Protein AF-A0A922LKP9-F1 (afdb_monomer)

Structure (mmCIF, N/CA/C/O backbone):
data_AF-A0A922LKP9-F1
#
_entry.id   AF-A0A922LKP9-F1
#
loop_
_atom_site.group_PDB
_atom_site.id
_atom_site.type_symbol
_atom_site.label_atom_id
_atom_site.label_alt_id
_atom_site.label_comp_id
_atom_site.label_asym_id
_atom_site.label_entity_id
_atom_site.label_seq_id
_atom_site.pdbx_PDB_ins_code
_atom_site.Cartn_x
_atom_site.Cartn_y
_atom_site.Cartn_z
_atom_site.occupancy
_atom_site.B_iso_or_equiv
_atom_site.auth_seq_id
_atom_site.auth_comp_id
_atom_site.auth_asym_id
_atom_site.auth_atom_id
_atom_site.pdbx_PDB_model_num
ATOM 1 N N . MET A 1 1 ? 4.058 -5.863 7.850 1.00 79.06 1 MET A N 1
ATOM 2 C CA . MET A 1 1 ? 3.582 -7.219 8.209 1.00 79.06 1 MET A CA 1
ATOM 3 C C . MET A 1 1 ? 2.187 -7.103 8.815 1.00 79.06 1 MET A C 1
ATOM 5 O O . MET A 1 1 ? 1.926 -6.074 9.427 1.00 79.06 1 MET A O 1
ATOM 9 N N . VAL A 1 2 ? 1.304 -8.083 8.594 1.00 95.50 2 VAL A N 1
ATOM 10 C CA . VAL A 1 2 ? -0.122 -8.029 8.987 1.00 95.50 2 VAL A CA 1
ATOM 11 C C . VAL A 1 2 ? -0.303 -8.280 10.484 1.00 95.50 2 VAL A C 1
ATOM 13 O O . VAL A 1 2 ? 0.197 -9.279 10.991 1.00 95.50 2 VAL A O 1
ATOM 16 N N . GLN A 1 3 ? -1.035 -7.392 11.160 1.00 96.94 3 GLN A N 1
ATOM 17 C CA . GLN A 1 3 ? -1.440 -7.512 12.563 1.00 96.94 3 GLN A CA 1
ATOM 18 C C . GLN A 1 3 ? -2.897 -7.978 12.689 1.00 96.94 3 GLN A C 1
ATOM 20 O O . GLN A 1 3 ? -3.674 -7.921 11.735 1.00 96.94 3 GLN A O 1
ATOM 25 N N . ASP A 1 4 ? -3.313 -8.396 13.885 1.00 96.69 4 ASP A N 1
ATOM 26 C CA . ASP A 1 4 ? -4.673 -8.912 14.098 1.00 96.69 4 ASP A CA 1
ATOM 27 C C . ASP A 1 4 ? -5.771 -7.874 13.830 1.00 96.69 4 ASP A C 1
ATOM 29 O O . ASP A 1 4 ? -6.803 -8.210 13.249 1.00 96.69 4 ASP A O 1
ATOM 33 N N . HIS A 1 5 ? -5.531 -6.602 14.162 1.00 95.00 5 HIS A N 1
ATOM 34 C CA . HIS A 1 5 ? -6.473 -5.514 13.883 1.00 95.00 5 HIS A CA 1
ATOM 35 C C . HIS A 1 5 ? -6.576 -5.161 12.386 1.00 95.00 5 HIS A C 1
ATOM 37 O O . HIS A 1 5 ? -7.548 -4.525 11.979 1.00 95.00 5 HIS A O 1
ATOM 43 N N . ASP A 1 6 ? -5.617 -5.593 11.559 1.00 97.62 6 ASP A N 1
ATOM 44 C CA . ASP A 1 6 ?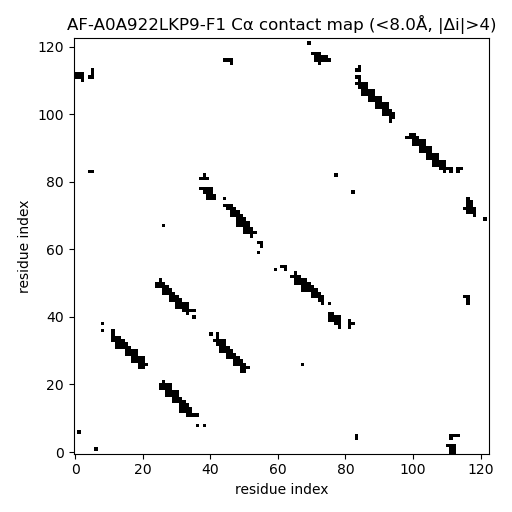 -5.664 -5.403 10.106 1.00 97.62 6 ASP A CA 1
ATOM 45 C C . ASP A 1 6 ? -6.576 -6.437 9.431 1.00 97.62 6 ASP A C 1
ATOM 47 O O . ASP A 1 6 ? -7.141 -6.169 8.370 1.00 97.62 6 ASP A O 1
ATOM 51 N N . ARG A 1 7 ? -6.735 -7.624 10.037 1.00 97.25 7 ARG A N 1
ATOM 52 C CA . ARG A 1 7 ? -7.422 -8.775 9.426 1.00 97.25 7 ARG A CA 1
ATOM 53 C C . ARG A 1 7 ? -8.851 -8.449 9.010 1.00 97.25 7 ARG A C 1
ATOM 55 O O . ARG A 1 7 ? -9.265 -8.827 7.919 1.00 97.25 7 ARG A O 1
ATOM 62 N N . ASP A 1 8 ? -9.598 -7.739 9.852 1.00 97.44 8 ASP A N 1
ATOM 63 C CA . ASP A 1 8 ? -10.985 -7.378 9.541 1.00 97.44 8 ASP A CA 1
ATOM 64 C C . ASP A 1 8 ? -11.094 -6.393 8.375 1.00 97.44 8 ASP A C 1
ATOM 66 O O . ASP A 1 8 ? -12.069 -6.429 7.631 1.00 97.44 8 ASP A O 1
ATOM 70 N N . ILE A 1 9 ? -10.086 -5.543 8.188 1.00 98.38 9 ILE A N 1
ATOM 71 C CA . ILE A 1 9 ? -10.020 -4.615 7.060 1.00 98.38 9 ILE A CA 1
ATOM 72 C C . ILE A 1 9 ? -9.682 -5.389 5.786 1.00 98.38 9 ILE A C 1
ATOM 74 O O . ILE A 1 9 ? -10.316 -5.199 4.752 1.00 98.38 9 ILE A O 1
ATOM 78 N N . LEU A 1 10 ? -8.727 -6.317 5.871 1.00 98.31 10 LEU A N 1
ATOM 79 C CA . LEU A 1 10 ? -8.298 -7.149 4.747 1.00 98.31 10 LEU A CA 1
ATOM 80 C C . LEU A 1 10 ? -9.392 -8.099 4.239 1.00 98.31 10 LEU A C 1
ATOM 82 O O . LEU A 1 10 ? -9.340 -8.486 3.0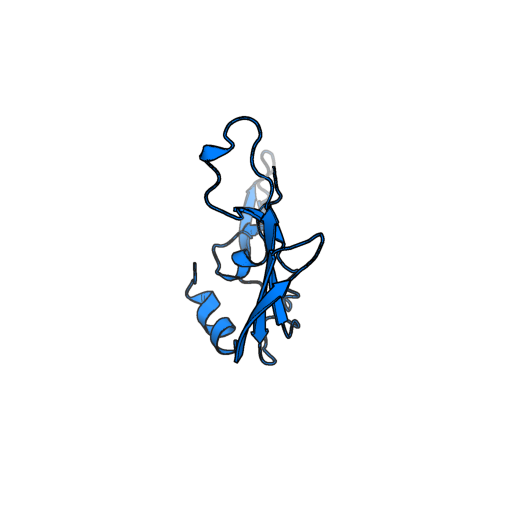80 1.00 98.31 10 LEU A O 1
ATOM 86 N N . LYS A 1 11 ? -10.433 -8.405 5.027 1.00 98.25 11 LYS A N 1
ATOM 87 C CA . LYS A 1 11 ? -11.636 -9.104 4.523 1.00 98.25 11 LYS A CA 1
ATOM 88 C C . LYS A 1 11 ? -12.362 -8.334 3.415 1.00 98.25 11 LYS A C 1
ATOM 90 O O . LYS A 1 11 ? -13.112 -8.935 2.656 1.00 98.25 11 LYS A O 1
ATOM 95 N N . HIS A 1 12 ? -12.166 -7.018 3.338 1.00 98.62 12 HIS A N 1
ATOM 96 C CA . HIS A 1 12 ? -12.746 -6.178 2.294 1.00 98.62 12 HIS A CA 1
ATOM 97 C C . HIS A 1 12 ? -11.872 -6.075 1.039 1.00 98.62 12 HIS A C 1
ATOM 99 O O . HIS A 1 12 ? -12.333 -5.477 0.068 1.00 98.62 12 HIS A O 1
ATOM 105 N N . LEU A 1 13 ? -10.650 -6.623 1.050 1.00 98.56 13 LEU A N 1
ATOM 106 C CA . LEU A 1 13 ? -9.755 -6.672 -0.106 1.00 98.56 13 LEU A CA 1
ATOM 107 C C . LEU A 1 13 ? -10.332 -7.646 -1.139 1.00 98.56 13 LEU A C 1
ATOM 109 O O . LEU A 1 13 ? -10.450 -8.839 -0.872 1.00 98.56 13 LEU A O 1
ATOM 113 N N . ILE A 1 14 ? -10.721 -7.119 -2.297 1.00 98.50 14 ILE A N 1
ATOM 114 C CA . ILE A 1 14 ? -11.375 -7.883 -3.366 1.00 98.50 14 ILE A CA 1
ATOM 115 C C . ILE A 1 14 ? -10.404 -8.306 -4.466 1.00 98.50 14 ILE A C 1
ATOM 117 O O . ILE A 1 14 ? -10.647 -9.314 -5.120 1.00 98.50 14 ILE A O 1
ATOM 121 N N . ASP A 1 15 ? -9.330 -7.546 -4.682 1.00 98.62 15 ASP A N 1
ATOM 122 C CA . ASP A 1 15 ? -8.359 -7.818 -5.739 1.00 98.62 15 ASP A CA 1
ATOM 123 C C . ASP A 1 15 ? -7.015 -7.140 -5.440 1.00 98.62 15 ASP A C 1
ATOM 125 O O . ASP A 1 15 ? -6.954 -6.128 -4.731 1.00 98.62 15 ASP A O 1
ATOM 129 N N . ILE A 1 16 ? -5.940 -7.686 -6.004 1.00 98.50 16 ILE A N 1
ATOM 130 C CA . ILE A 1 16 ? -4.614 -7.073 -6.009 1.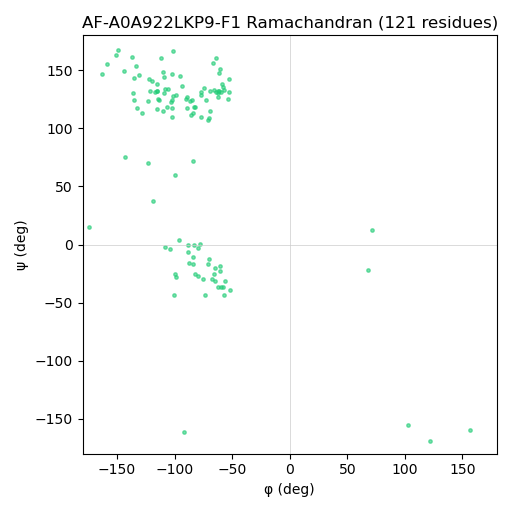00 98.50 16 ILE A CA 1
ATOM 131 C C . ILE A 1 16 ? -4.070 -7.153 -7.429 1.00 98.50 16 ILE A C 1
ATOM 133 O O . ILE A 1 16 ? -3.815 -8.241 -7.944 1.00 98.50 16 ILE A O 1
ATOM 137 N N . LYS A 1 17 ? -3.831 -5.996 -8.045 1.00 98.44 17 LYS A N 1
ATOM 138 C CA . LYS A 1 17 ? -3.250 -5.913 -9.387 1.00 98.44 17 LYS A CA 1
ATOM 139 C C . LYS A 1 17 ? -1.834 -5.375 -9.337 1.00 98.44 17 LYS A C 1
ATOM 141 O O . LYS A 1 17 ? -1.501 -4.537 -8.502 1.00 98.44 17 LYS A O 1
ATOM 146 N N . CYS A 1 18 ? -1.018 -5.844 -10.271 1.00 98.06 18 CYS A N 1
ATOM 147 C CA . CYS A 1 18 ? 0.278 -5.261 -10.572 1.00 98.06 18 CYS A CA 1
ATOM 148 C C . CYS A 1 18 ? 0.186 -4.593 -11.943 1.00 98.06 18 CYS A C 1
ATOM 150 O O . CYS A 1 18 ? -0.039 -5.264 -12.950 1.00 98.06 18 CYS A O 1
ATOM 152 N N . VAL A 1 19 ? 0.326 -3.272 -11.968 1.00 97.69 19 VAL A N 1
ATOM 153 C CA . VAL A 1 19 ? 0.344 -2.476 -13.195 1.00 97.69 19 VAL A CA 1
ATOM 154 C C . VAL A 1 19 ? 1.789 -2.119 -13.496 1.00 97.69 19 VAL A C 1
ATOM 156 O O . VAL A 1 19 ? 2.437 -1.441 -12.700 1.00 97.69 19 VAL A O 1
ATOM 159 N N . LEU A 1 20 ? 2.305 -2.579 -14.635 1.00 96.62 20 LEU A N 1
ATOM 160 C CA . LEU A 1 20 ? 3.615 -2.156 -15.114 1.00 96.62 20 LEU A CA 1
ATOM 161 C C . LEU A 1 20 ? 3.505 -0.734 -15.667 1.00 96.62 20 LEU A C 1
ATOM 163 O O . LEU A 1 20 ? 2.589 -0.413 -16.421 1.0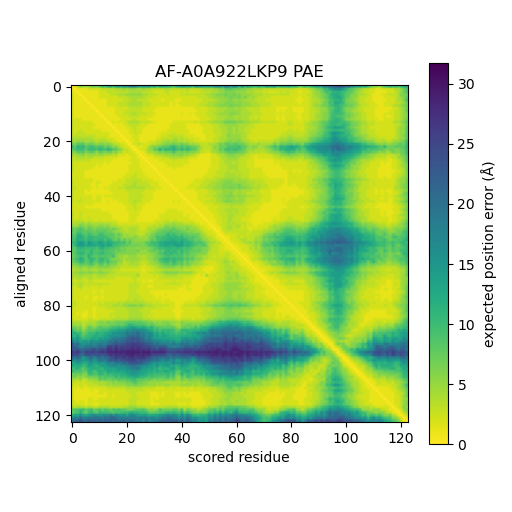0 96.62 20 LEU A O 1
ATOM 167 N N . ASN A 1 21 ? 4.452 0.117 -15.303 1.00 95.00 21 ASN A N 1
ATOM 168 C CA . ASN A 1 21 ? 4.542 1.479 -15.793 1.00 95.00 21 ASN A CA 1
ATOM 169 C C . ASN A 1 21 ? 5.820 1.612 -16.620 1.00 95.00 21 ASN A C 1
ATOM 171 O O . ASN A 1 21 ? 6.913 1.303 -16.147 1.00 95.00 21 ASN A O 1
ATOM 175 N N . THR A 1 22 ? 5.667 2.073 -17.854 1.00 90.69 22 THR A N 1
ATOM 176 C CA . THR A 1 22 ? 6.741 2.221 -18.840 1.00 90.69 22 THR A CA 1
ATOM 177 C C . THR A 1 22 ? 7.021 3.698 -19.116 1.00 90.69 22 THR A C 1
ATOM 179 O O . THR A 1 22 ? 6.151 4.539 -18.888 1.00 90.69 22 THR A O 1
ATOM 182 N N . GLY A 1 23 ? 8.193 4.014 -19.667 1.00 88.62 23 GLY A N 1
ATOM 183 C CA . GLY A 1 23 ? 8.605 5.386 -19.989 1.00 88.62 23 GLY A CA 1
ATOM 184 C C . GLY A 1 23 ? 9.589 5.954 -18.967 1.00 88.62 23 GLY A C 1
ATOM 185 O O . GLY A 1 23 ? 10.285 5.192 -18.305 1.00 88.62 23 GLY A O 1
ATOM 186 N N . GLU A 1 24 ? 9.644 7.282 -18.848 1.00 84.31 24 GLU A N 1
ATOM 187 C CA . GLU A 1 24 ? 10.626 7.987 -18.001 1.00 84.31 24 GLU A CA 1
ATOM 188 C C . GLU A 1 24 ? 10.530 7.607 -16.517 1.00 84.31 24 GLU A C 1
ATOM 190 O O . GLU A 1 24 ? 11.544 7.454 -15.847 1.00 84.31 24 GLU A O 1
ATOM 195 N N . GLU A 1 25 ? 9.321 7.378 -16.002 1.00 90.94 25 GLU A N 1
ATOM 196 C CA . GLU A 1 25 ? 9.115 6.842 -14.655 1.00 90.94 25 GLU A CA 1
ATOM 197 C C . GLU A 1 25 ? 8.820 5.337 -14.711 1.00 90.94 25 GLU A C 1
ATOM 199 O O . GLU A 1 25 ? 7.751 4.877 -14.298 1.00 90.94 25 GLU A O 1
ATOM 204 N N . ALA A 1 26 ? 9.742 4.548 -15.258 1.00 94.50 26 ALA A N 1
ATOM 205 C CA . ALA A 1 26 ? 9.585 3.100 -15.316 1.00 94.50 26 ALA A CA 1
ATOM 206 C C . ALA A 1 26 ? 9.479 2.475 -13.909 1.00 94.50 26 ALA A C 1
ATOM 208 O O . ALA A 1 26 ? 10.027 2.975 -12.926 1.00 94.50 26 ALA A O 1
ATOM 209 N N . GLY A 1 27 ? 8.722 1.387 -13.786 1.00 96.56 27 GLY A N 1
ATOM 210 C CA . GLY A 1 27 ? 8.487 0.714 -12.510 1.00 96.56 27 GLY A CA 1
ATOM 211 C C . GLY A 1 27 ? 7.203 -0.098 -12.521 1.00 96.56 27 GLY A C 1
ATOM 212 O O . GLY A 1 27 ? 6.629 -0.353 -13.574 1.00 96.56 27 GLY A O 1
ATOM 213 N N . PHE A 1 28 ? 6.659 -0.407 -11.349 1.00 97.56 28 PHE A N 1
ATOM 214 C CA . PHE A 1 28 ? 5.319 -0.991 -11.236 1.00 97.56 28 PHE A CA 1
ATOM 215 C C . PHE A 1 28 ? 4.508 -0.367 -10.101 1.00 97.56 28 PHE A C 1
ATOM 217 O O . PHE A 1 28 ? 5.046 0.290 -9.204 1.00 97.56 28 PHE A O 1
ATOM 224 N N . THR A 1 29 ? 3.193 -0.534 -10.160 1.00 98.31 29 THR A N 1
ATOM 225 C CA . THR A 1 29 ? 2.248 -0.102 -9.132 1.00 98.31 29 THR A CA 1
ATOM 226 C C . THR A 1 29 ? 1.440 -1.299 -8.669 1.0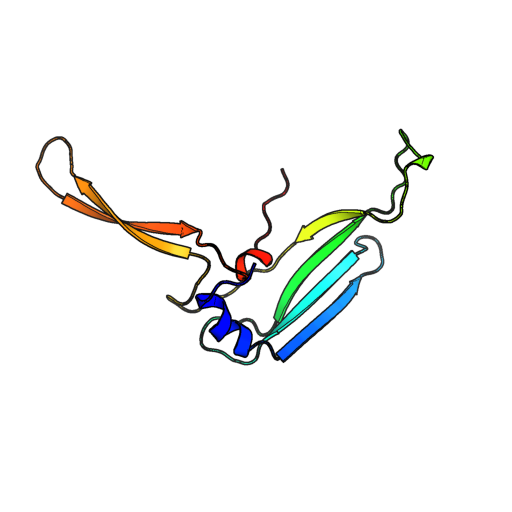0 98.31 29 THR A C 1
ATOM 228 O O . THR A 1 29 ? 0.786 -1.959 -9.472 1.00 98.31 29 THR A O 1
ATOM 231 N N . LEU A 1 30 ? 1.475 -1.571 -7.368 1.00 98.56 30 LEU A N 1
ATOM 232 C CA . LEU A 1 30 ? 0.549 -2.498 -6.735 1.00 98.56 30 LEU A CA 1
ATOM 233 C C . LEU A 1 30 ? -0.730 -1.750 -6.376 1.00 98.56 30 LEU A C 1
ATOM 235 O O . LEU A 1 30 ? -0.678 -0.748 -5.661 1.00 98.56 30 LEU A O 1
ATOM 239 N N . GLU A 1 31 ? -1.862 -2.246 -6.850 1.00 98.75 31 GLU A N 1
ATOM 240 C CA . GLU A 1 31 ? -3.188 -1.693 -6.605 1.00 98.75 31 GLU A CA 1
ATOM 241 C C . GLU A 1 31 ? -4.011 -2.691 -5.796 1.00 98.75 31 GLU A C 1
ATOM 243 O O . GLU A 1 31 ? -4.295 -3.794 -6.255 1.00 98.75 31 GLU A O 1
ATOM 248 N N . PHE A 1 32 ? -4.396 -2.302 -4.586 1.00 98.75 32 PHE A N 1
ATOM 249 C CA . PHE A 1 32 ? -5.205 -3.098 -3.674 1.00 98.75 32 PHE A CA 1
ATOM 250 C C . PHE A 1 32 ? -6.632 -2.569 -3.721 1.00 98.75 32 PHE A C 1
ATOM 252 O O . PHE A 1 32 ? -6.901 -1.465 -3.245 1.00 98.75 32 PHE A O 1
ATOM 259 N N . TYR A 1 33 ? -7.536 -3.344 -4.305 1.00 98.81 33 TYR A N 1
ATOM 260 C CA . TYR A 1 33 ? -8.929 -2.962 -4.487 1.00 98.81 33 TYR A CA 1
ATOM 261 C C . TYR A 1 33 ? -9.741 -3.394 -3.273 1.00 98.81 33 TYR A C 1
ATOM 263 O O . TYR A 1 33 ? -9.737 -4.566 -2.907 1.00 98.81 33 TYR A O 1
ATOM 271 N N . PHE A 1 34 ? -10.474 -2.471 -2.664 1.00 98.75 34 PHE A N 1
ATOM 272 C CA . PHE A 1 34 ? -11.330 -2.742 -1.517 1.00 98.75 34 PHE A CA 1
ATOM 273 C C . PHE A 1 34 ? -12.797 -2.508 -1.871 1.00 98.75 34 PHE A C 1
ATOM 275 O O . PHE A 1 34 ? -13.166 -1.515 -2.499 1.00 98.75 34 PHE A O 1
ATOM 282 N N . SER A 1 35 ? -13.653 -3.415 -1.409 1.00 98.62 35 SER A N 1
ATOM 283 C CA . SER A 1 35 ? -15.091 -3.164 -1.332 1.00 98.62 35 SER A CA 1
ATOM 284 C C . SER A 1 35 ? -15.393 -2.025 -0.350 1.00 98.62 35 SER A C 1
ATOM 286 O O . SER A 1 35 ? -14.583 -1.699 0.528 1.00 98.62 35 SER A O 1
ATOM 288 N N . SER A 1 36 ? -16.584 -1.428 -0.476 1.00 98.38 36 SER A N 1
ATOM 289 C CA . SER A 1 36 ? -17.070 -0.450 0.502 1.00 98.38 36 SER A CA 1
ATOM 290 C C . SER A 1 36 ? -17.001 -1.039 1.914 1.00 98.38 36 SER A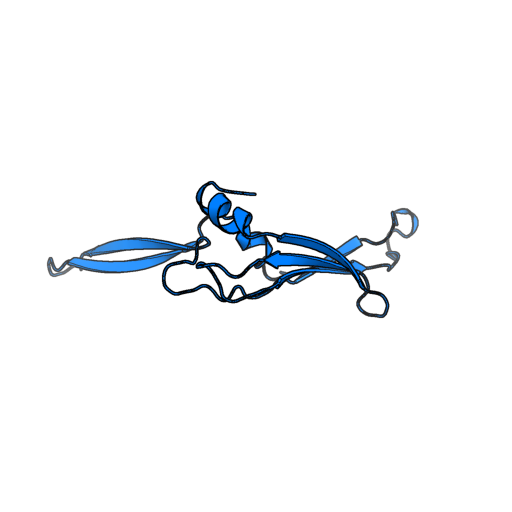 C 1
ATOM 292 O O . SER A 1 36 ? -17.416 -2.176 2.153 1.00 98.38 36 SER A O 1
ATOM 294 N N . ASN A 1 37 ? -16.429 -0.281 2.847 1.00 98.25 37 ASN A N 1
ATOM 295 C CA . ASN A 1 37 ? -16.143 -0.752 4.193 1.00 98.25 37 ASN A CA 1
ATOM 296 C C . ASN A 1 37 ? -16.214 0.393 5.211 1.00 98.25 37 ASN A C 1
ATOM 298 O O . ASN A 1 37 ? -16.261 1.568 4.864 1.00 98.25 37 ASN A O 1
ATOM 302 N N . LYS A 1 38 ? -16.225 0.043 6.500 1.00 98.12 38 LYS A N 1
ATOM 303 C CA . LYS A 1 38 ? -16.371 1.006 7.605 1.00 98.12 38 LYS A CA 1
ATOM 304 C C . LYS A 1 38 ? -15.069 1.702 8.020 1.00 98.12 38 LYS A C 1
ATOM 306 O O . LYS A 1 38 ? -15.095 2.457 8.991 1.00 98.12 38 LYS A O 1
ATOM 311 N N . TYR A 1 39 ? -13.937 1.401 7.381 1.00 98.38 39 TYR A N 1
ATOM 312 C CA . TYR A 1 39 ? -12.608 1.819 7.838 1.00 98.38 39 TYR A CA 1
ATOM 313 C C . TYR A 1 39 ? -12.070 3.035 7.090 1.00 98.38 39 TYR A C 1
ATOM 315 O O . TYR A 1 39 ? -11.572 3.951 7.739 1.00 98.38 39 TYR A O 1
ATOM 323 N N . PHE A 1 40 ? -12.207 3.082 5.766 1.00 98.56 40 PHE A N 1
ATOM 324 C CA . PHE A 1 40 ? -11.755 4.196 4.928 1.00 98.56 40 PHE A CA 1
ATOM 325 C C . PHE A 1 40 ? -12.612 4.342 3.667 1.00 98.56 40 PHE A C 1
ATOM 327 O O . PHE A 1 40 ? -13.305 3.408 3.270 1.00 98.56 40 PHE A O 1
ATOM 334 N N . THR A 1 41 ? -12.531 5.505 3.014 1.00 98.56 41 THR A N 1
ATOM 335 C CA . THR A 1 41 ? -13.315 5.795 1.798 1.00 98.56 41 THR A CA 1
ATOM 336 C C . THR A 1 41 ? -12.654 5.349 0.495 1.00 98.56 41 THR A C 1
ATOM 338 O O . THR A 1 41 ? -13.322 5.304 -0.535 1.00 98.56 41 THR A O 1
ATOM 341 N N . ASN A 1 42 ? -11.352 5.046 0.501 1.00 98.56 42 ASN A N 1
ATOM 342 C CA . ASN A 1 42 ? -10.634 4.623 -0.700 1.00 98.56 42 ASN A CA 1
ATOM 343 C C . ASN A 1 42 ? -11.203 3.307 -1.252 1.00 98.56 42 ASN A C 1
ATOM 345 O O . ASN A 1 42 ? -11.302 2.320 -0.527 1.00 98.56 42 ASN A O 1
ATOM 349 N N . SER A 1 43 ? -11.486 3.270 -2.554 1.00 98.44 43 SER A N 1
ATOM 350 C CA . SER A 1 43 ? -11.766 2.024 -3.278 1.00 98.44 43 SER A CA 1
ATOM 351 C C . SER A 1 43 ? -10.490 1.297 -3.706 1.00 98.44 43 SER A C 1
ATOM 353 O O . SER A 1 43 ? -10.505 0.081 -3.867 1.00 98.44 43 SER A O 1
ATOM 355 N N . VAL A 1 44 ? -9.382 2.026 -3.877 1.00 98.69 44 VAL A N 1
ATOM 356 C CA . VAL A 1 44 ? -8.075 1.477 -4.255 1.00 98.69 44 VAL A CA 1
ATOM 357 C C . VAL A 1 44 ? -6.984 2.119 -3.404 1.00 98.69 44 VAL A C 1
ATOM 359 O O . VAL A 1 44 ? -6.928 3.345 -3.281 1.00 98.69 44 VAL A O 1
ATOM 362 N N . LEU A 1 45 ? -6.115 1.293 -2.820 1.00 98.69 45 LEU A N 1
ATOM 363 C CA . LEU A 1 45 ? -4.866 1.724 -2.191 1.00 98.69 45 LEU A CA 1
ATOM 364 C C . LEU A 1 45 ? -3.693 1.345 -3.094 1.00 98.69 45 LEU A C 1
ATOM 366 O O . LEU A 1 45 ? -3.632 0.216 -3.578 1.00 98.69 45 LEU A O 1
ATOM 370 N N . THR A 1 46 ? -2.760 2.267 -3.321 1.00 98.50 46 THR A N 1
ATOM 371 C CA . THR A 1 46 ? -1.665 2.070 -4.275 1.00 98.50 46 THR A CA 1
ATOM 372 C C . THR A 1 46 ? -0.293 2.140 -3.616 1.00 98.50 46 THR A C 1
ATOM 374 O O . THR A 1 46 ? -0.029 2.965 -2.739 1.00 98.50 46 THR A O 1
ATOM 377 N N . LYS A 1 47 ? 0.610 1.265 -4.062 1.00 97.88 47 LYS A N 1
ATOM 378 C CA . LYS A 1 47 ? 2.036 1.322 -3.738 1.00 97.88 47 LYS A CA 1
ATOM 379 C C . LYS A 1 47 ? 2.853 1.258 -5.020 1.00 97.88 47 LYS A C 1
ATOM 381 O O . LYS A 1 47 ? 2.879 0.244 -5.711 1.00 97.88 47 LYS A O 1
ATOM 386 N N . ARG A 1 48 ? 3.531 2.358 -5.309 1.00 97.19 48 ARG A N 1
ATOM 387 C CA . ARG A 1 48 ? 4.381 2.567 -6.472 1.00 97.19 48 ARG A CA 1
ATOM 388 C C . ARG A 1 48 ? 5.832 2.233 -6.146 1.00 97.19 48 ARG A C 1
ATOM 390 O O . ARG A 1 48 ? 6.344 2.669 -5.114 1.00 97.19 48 ARG A O 1
ATOM 397 N N . TYR A 1 49 ? 6.478 1.526 -7.060 1.00 96.38 49 TYR A N 1
ATOM 398 C CA . TYR A 1 49 ? 7.906 1.234 -7.080 1.00 96.38 49 TYR A CA 1
ATOM 399 C C . TYR A 1 49 ? 8.489 1.786 -8.378 1.00 96.38 49 TYR A C 1
ATOM 401 O O . TYR A 1 49 ? 7.907 1.568 -9.441 1.00 96.38 49 TYR A O 1
ATOM 409 N N . TYR A 1 50 ? 9.599 2.510 -8.281 1.00 95.31 50 TYR A N 1
ATOM 410 C CA . TYR A 1 50 ? 10.294 3.115 -9.416 1.00 95.31 50 TYR A CA 1
ATOM 411 C C . TYR A 1 50 ? 11.594 2.369 -9.668 1.00 95.31 50 TYR A C 1
ATOM 413 O O . TYR A 1 50 ? 12.334 2.102 -8.718 1.00 95.31 50 TYR A O 1
ATOM 421 N N . PHE A 1 51 ? 11.854 2.055 -10.931 1.00 94.69 51 PHE A N 1
ATOM 422 C CA . PHE A 1 51 ? 13.077 1.397 -11.356 1.00 94.69 51 PHE A CA 1
ATOM 423 C C . PHE A 1 51 ? 14.119 2.404 -11.826 1.00 94.69 51 PHE A C 1
ATOM 425 O O . PHE A 1 51 ? 13.779 3.404 -12.455 1.00 94.69 51 PHE A O 1
ATOM 432 N N . ASN A 1 52 ? 15.381 2.088 -11.559 1.00 90.88 52 ASN A N 1
ATOM 433 C CA . ASN A 1 52 ? 16.524 2.666 -12.239 1.00 90.88 52 ASN A CA 1
ATOM 434 C C . ASN A 1 52 ? 17.166 1.603 -13.132 1.00 90.88 52 ASN A C 1
ATOM 436 O O . ASN A 1 52 ? 17.412 0.486 -12.683 1.00 90.88 52 ASN A O 1
ATOM 440 N N . TYR A 1 53 ? 17.405 1.958 -14.391 1.00 89.56 53 TYR A N 1
ATOM 441 C CA . TYR A 1 53 ? 18.051 1.100 -15.383 1.00 89.56 53 TYR A CA 1
ATOM 442 C C . TYR A 1 53 ? 19.509 1.499 -15.636 1.00 89.56 53 TYR A C 1
ATOM 444 O O . TYR A 1 53 ? 20.180 0.821 -16.412 1.00 89.56 53 TYR A O 1
ATOM 452 N N . ASP A 1 54 ? 19.985 2.580 -15.015 1.00 89.25 54 ASP A N 1
ATOM 453 C CA . ASP A 1 54 ? 21.326 3.102 -15.235 1.00 89.25 54 ASP A CA 1
ATOM 454 C C . ASP A 1 54 ? 22.383 2.077 -14.820 1.00 89.25 54 ASP A C 1
ATOM 456 O O . ASP A 1 54 ? 22.339 1.509 -13.728 1.00 89.25 54 ASP A O 1
ATOM 460 N N . ILE A 1 55 ? 23.359 1.867 -15.703 1.00 89.81 55 ILE A N 1
ATOM 461 C CA . ILE A 1 55 ? 24.543 1.059 -15.420 1.00 89.81 55 ILE A CA 1
ATOM 462 C C . ILE A 1 55 ? 25.546 1.969 -14.697 1.00 89.81 55 ILE A C 1
ATOM 464 O O . ILE A 1 55 ? 25.966 2.972 -15.286 1.00 89.81 55 ILE A O 1
ATOM 468 N N . PRO A 1 56 ? 25.943 1.664 -13.448 1.00 87.50 56 PRO A N 1
ATOM 469 C CA . PRO A 1 56 ? 26.892 2.493 -12.714 1.00 87.50 56 PRO A CA 1
ATOM 470 C C . PRO A 1 56 ? 28.230 2.590 -13.455 1.00 87.50 56 PRO A C 1
ATOM 472 O O . PRO A 1 56 ? 28.806 1.574 -13.834 1.00 87.50 56 PRO A O 1
ATOM 475 N N . SER A 1 57 ? 28.764 3.802 -13.631 1.00 90.06 57 SER A N 1
ATOM 476 C CA . SER A 1 57 ? 30.069 4.003 -14.285 1.00 90.06 57 SER A CA 1
ATOM 477 C C . SER A 1 57 ? 31.233 3.406 -13.493 1.00 90.06 57 SER A C 1
ATOM 479 O O . SER A 1 57 ? 32.221 2.982 -14.087 1.00 90.06 57 SER A O 1
ATOM 481 N N . GLU A 1 58 ? 31.108 3.385 -12.164 1.00 92.12 58 GLU A N 1
ATOM 482 C CA . GLU A 1 58 ? 32.137 2.902 -11.236 1.00 92.12 58 GLU A CA 1
ATOM 483 C C . GLU A 1 58 ? 32.233 1.372 -11.201 1.00 92.12 58 GLU A C 1
ATOM 485 O O . GLU A 1 58 ? 33.314 0.830 -10.979 1.00 92.12 58 GLU A O 1
ATOM 490 N N . ASP A 1 59 ? 31.119 0.676 -11.444 1.00 90.94 59 ASP A N 1
ATOM 491 C CA . ASP A 1 59 ? 31.079 -0.785 -11.537 1.00 90.94 59 ASP A CA 1
ATOM 492 C C . ASP A 1 59 ? 30.085 -1.253 -12.616 1.00 90.94 59 ASP A C 1
ATOM 494 O O . ASP A 1 59 ? 28.989 -1.730 -12.309 1.00 90.94 59 ASP A O 1
ATOM 498 N N . PRO A 1 60 ? 30.446 -1.128 -13.908 1.00 89.81 60 PRO A N 1
ATOM 499 C CA . PRO A 1 60 ? 29.549 -1.509 -14.996 1.00 89.81 60 PRO A CA 1
ATOM 500 C C . PRO A 1 60 ? 29.263 -3.014 -15.053 1.00 89.81 60 PRO A C 1
ATOM 502 O O . PRO A 1 60 ? 28.239 -3.428 -15.594 1.00 89.81 60 PRO A O 1
ATOM 505 N N . PHE A 1 61 ? 30.174 -3.840 -14.528 1.00 91.81 61 PHE A N 1
ATOM 506 C CA . PHE A 1 61 ? 30.037 -5.298 -14.524 1.00 91.81 61 PHE A CA 1
ATOM 507 C C . PHE A 1 61 ? 29.188 -5.808 -13.353 1.00 91.81 61 PHE A C 1
ATOM 509 O O . PHE A 1 61 ? 28.710 -6.939 -13.419 1.00 91.81 61 PHE A O 1
ATOM 516 N N . GLY A 1 62 ? 28.965 -4.981 -12.327 1.00 88.69 62 GLY A N 1
ATOM 517 C CA . GLY A 1 62 ? 28.053 -5.253 -11.216 1.00 88.69 62 GLY A CA 1
ATOM 518 C C . GLY A 1 62 ? 26.569 -5.044 -11.540 1.00 88.69 62 GLY A C 1
ATOM 519 O O . GLY A 1 62 ? 25.726 -5.238 -10.670 1.00 88.69 62 GLY A O 1
ATOM 520 N N . TYR A 1 63 ? 26.217 -4.648 -12.767 1.00 90.44 63 TYR A N 1
ATOM 521 C CA . TYR A 1 63 ? 24.820 -4.450 -13.150 1.00 90.44 63 TYR A CA 1
ATOM 522 C C . TYR A 1 63 ? 24.061 -5.783 -13.259 1.00 90.44 63 TYR A C 1
ATOM 524 O O . TYR A 1 63 ? 24.221 -6.533 -14.223 1.00 90.44 63 TYR A O 1
ATOM 532 N N . GLU A 1 64 ? 23.179 -6.045 -12.293 1.00 90.75 64 GLU A N 1
ATOM 533 C CA . GLU A 1 64 ? 22.327 -7.246 -12.247 1.00 90.75 64 GLU A CA 1
ATOM 534 C C . GLU A 1 64 ? 20.911 -7.020 -12.814 1.00 90.75 64 GLU A C 1
ATOM 536 O O . GLU A 1 64 ? 20.072 -7.924 -12.803 1.00 90.75 64 GLU A O 1
ATOM 541 N N . GLY A 1 65 ? 20.632 -5.826 -13.343 1.00 89.56 65 GLY A N 1
ATOM 542 C CA . GLY A 1 65 ? 19.326 -5.443 -13.871 1.00 89.56 65 GLY A CA 1
ATOM 543 C C . GLY A 1 65 ? 18.739 -4.210 -13.180 1.00 89.56 65 GLY A C 1
ATOM 544 O O . GLY A 1 65 ? 19.435 -3.511 -12.449 1.00 89.56 65 GLY A O 1
ATOM 545 N N . PRO A 1 66 ? 17.453 -3.906 -13.427 1.00 89.69 66 PRO A N 1
ATOM 546 C CA . PRO A 1 66 ? 16.824 -2.703 -12.901 1.00 89.69 66 PRO A CA 1
ATOM 547 C C . PRO A 1 66 ? 16.638 -2.778 -11.386 1.00 89.69 66 PRO A C 1
ATOM 549 O O . PRO A 1 66 ? 16.070 -3.743 -10.869 1.00 89.69 66 PRO A O 1
ATOM 552 N N . GLU A 1 67 ? 17.033 -1.723 -10.683 1.00 91.81 67 GLU A N 1
ATOM 553 C CA . GLU A 1 67 ? 16.919 -1.643 -9.227 1.00 91.81 67 GLU A CA 1
ATOM 554 C C . GLU A 1 67 ? 15.735 -0.780 -8.798 1.00 91.81 67 GLU A C 1
ATOM 556 O O . GLU A 1 67 ? 15.403 0.220 -9.435 1.00 91.81 67 GLU A O 1
ATOM 561 N N . ILE A 1 68 ? 15.099 -1.127 -7.678 1.00 92.88 68 ILE A N 1
ATOM 562 C CA . ILE A 1 68 ? 14.084 -0.267 -7.063 1.00 92.88 68 ILE A CA 1
ATOM 563 C C . ILE A 1 68 ? 14.795 0.872 -6.332 1.00 92.88 68 ILE A C 1
ATOM 565 O O . ILE A 1 68 ? 15.362 0.658 -5.264 1.00 92.88 68 ILE A O 1
ATOM 569 N N . VAL A 1 69 ? 14.690 2.089 -6.859 1.00 92.00 69 VAL A N 1
ATOM 570 C CA . VAL A 1 69 ? 15.354 3.271 -6.277 1.00 92.00 69 VAL A CA 1
ATOM 571 C C . VAL A 1 69 ? 14.441 4.138 -5.429 1.00 92.00 69 VAL A C 1
ATOM 573 O O . VAL A 1 69 ? 14.905 4.828 -4.530 1.00 92.00 69 VAL A O 1
ATOM 576 N N . ARG A 1 70 ? 13.134 4.097 -5.701 1.00 92.38 70 ARG A N 1
ATOM 577 C CA . ARG A 1 70 ? 12.145 4.923 -5.008 1.00 92.38 70 ARG A CA 1
ATOM 578 C C . ARG A 1 70 ? 10.851 4.175 -4.811 1.00 92.38 70 ARG A C 1
ATOM 580 O O . ARG A 1 70 ? 10.440 3.364 -5.647 1.00 92.38 70 ARG A O 1
ATOM 587 N N . THR A 1 71 ? 10.155 4.493 -3.724 1.00 94.81 71 THR A N 1
ATOM 588 C CA . THR A 1 71 ? 8.784 4.023 -3.516 1.00 94.81 71 THR A CA 1
ATOM 589 C C . THR A 1 71 ? 7.859 5.158 -3.117 1.00 94.81 71 THR A C 1
ATOM 591 O O . THR A 1 71 ? 8.246 6.082 -2.411 1.00 94.81 71 THR A O 1
ATOM 594 N N . LYS A 1 72 ? 6.604 5.085 -3.555 1.00 95.62 72 LYS A N 1
ATOM 595 C CA . LYS A 1 72 ? 5.570 6.061 -3.206 1.00 95.62 72 LYS A CA 1
ATOM 596 C C . LYS A 1 72 ? 4.294 5.328 -2.837 1.00 95.62 72 LYS A C 1
ATOM 598 O O . LYS A 1 72 ? 3.806 4.497 -3.593 1.00 95.62 72 LYS A O 1
ATOM 603 N N . GLY A 1 73 ? 3.778 5.596 -1.649 1.00 96.81 73 GLY A N 1
ATOM 604 C CA . GLY A 1 73 ? 2.490 5.064 -1.222 1.00 96.81 73 GLY A CA 1
ATOM 605 C C . GLY A 1 73 ? 1.337 6.014 -1.540 1.00 96.81 73 GLY A C 1
ATOM 606 O O . GLY A 1 73 ? 1.475 6.931 -2.354 1.00 96.81 73 GLY A O 1
ATOM 607 N N . CYS A 1 74 ? 0.207 5.818 -0.869 1.00 96.94 74 CYS A N 1
ATOM 608 C CA . CYS A 1 74 ? -0.985 6.641 -1.027 1.00 96.94 74 CYS A CA 1
ATOM 609 C C . CYS A 1 74 ? -1.576 7.029 0.330 1.00 96.94 74 CYS A C 1
ATOM 611 O O . CYS A 1 74 ? -1.459 6.296 1.311 1.00 96.94 74 CYS A O 1
ATOM 613 N N . VAL A 1 75 ? -2.288 8.155 0.368 1.00 97.06 75 VAL A N 1
ATOM 614 C CA . VAL A 1 75 ? -3.023 8.569 1.567 1.00 97.06 75 VAL A CA 1
ATOM 615 C C . VAL A 1 75 ? -4.255 7.682 1.748 1.00 97.06 75 VAL A C 1
ATOM 617 O O . VAL A 1 75 ? -5.106 7.583 0.859 1.00 97.06 75 VAL A O 1
ATOM 620 N N . ILE A 1 76 ? -4.361 7.062 2.922 1.00 98.12 76 ILE A N 1
ATOM 621 C CA . ILE A 1 76 ? -5.555 6.324 3.336 1.00 98.12 76 ILE A CA 1
ATOM 622 C C . ILE A 1 76 ? -6.503 7.297 4.042 1.00 98.12 76 ILE A C 1
ATOM 624 O O . ILE A 1 76 ? -6.186 7.850 5.097 1.00 98.12 76 ILE A O 1
ATOM 628 N N . ASN A 1 77 ? -7.688 7.487 3.470 1.00 98.06 77 ASN A N 1
ATOM 629 C CA . ASN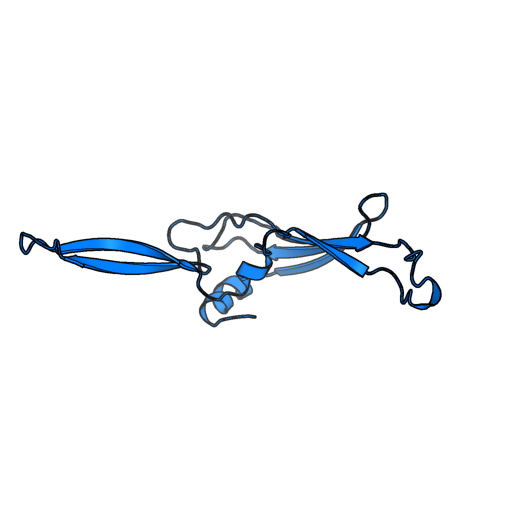 A 1 77 ? -8.734 8.368 3.975 1.00 98.06 77 ASN A CA 1
ATOM 630 C C . ASN A 1 77 ? -9.571 7.637 5.028 1.00 98.06 77 ASN A C 1
ATOM 632 O O . ASN A 1 77 ? -10.709 7.227 4.785 1.00 98.06 77 ASN A O 1
ATOM 636 N N . TRP A 1 78 ? -8.968 7.433 6.198 1.00 98.00 78 TRP A N 1
ATOM 637 C CA . TRP A 1 78 ? -9.604 6.768 7.329 1.00 98.00 78 TRP A CA 1
ATOM 638 C C . TRP A 1 78 ? -10.873 7.490 7.782 1.00 98.00 78 TRP A C 1
ATOM 640 O O . TRP A 1 78 ? -10.901 8.710 7.948 1.00 98.00 78 TRP A O 1
ATOM 650 N N . HIS A 1 79 ? -11.907 6.716 8.088 1.00 97.81 79 HIS A N 1
ATOM 651 C CA . HIS A 1 79 ? -13.053 7.211 8.831 1.00 97.81 79 HIS A CA 1
ATOM 652 C C . HIS A 1 79 ? -12.660 7.571 10.279 1.00 97.81 79 HIS A C 1
ATOM 654 O O . HIS A 1 79 ? -11.692 7.025 10.828 1.00 97.81 79 HIS A O 1
ATOM 660 N N . PRO A 1 80 ? -13.417 8.465 10.946 1.00 95.62 80 PRO A N 1
ATOM 661 C CA . PRO A 1 80 ? -13.113 8.890 12.309 1.00 95.62 80 PRO A CA 1
ATOM 662 C C . PRO A 1 80 ? -12.961 7.714 13.285 1.00 95.62 80 PRO A C 1
ATOM 664 O O . PRO A 1 80 ? -13.848 6.871 13.412 1.00 95.62 80 PRO A O 1
ATOM 667 N N . GLY A 1 81 ? -11.822 7.653 13.983 1.00 93.56 81 GLY A N 1
ATOM 668 C CA . GLY A 1 81 ? -11.531 6.610 14.977 1.00 93.56 81 GLY A CA 1
ATOM 669 C C . GLY A 1 81 ? -11.268 5.213 14.400 1.00 93.56 81 GLY A C 1
ATOM 670 O O . GLY A 1 81 ? -11.260 4.244 15.157 1.00 93.56 81 GLY A O 1
ATOM 671 N N . ARG A 1 82 ? -11.071 5.089 13.080 1.00 96.75 82 ARG A N 1
ATOM 672 C CA . ARG A 1 82 ? -10.823 3.806 12.399 1.00 96.75 82 ARG A CA 1
ATOM 673 C C . ARG A 1 82 ? -9.392 3.618 11.913 1.00 96.75 82 ARG A C 1
ATOM 675 O O . ARG A 1 82 ? -9.087 2.556 11.386 1.00 96.75 82 ARG A O 1
ATOM 682 N N . ASN A 1 83 ? -8.532 4.616 12.109 1.00 96.12 83 ASN A N 1
ATOM 683 C CA . ASN A 1 83 ? -7.131 4.516 11.736 1.00 96.12 83 ASN A CA 1
ATOM 684 C C . ASN A 1 83 ? -6.391 3.528 12.652 1.00 96.12 83 ASN A C 1
ATOM 686 O O . ASN A 1 83 ? -6.158 3.830 13.821 1.00 96.12 83 ASN A O 1
ATOM 690 N N . VAL A 1 84 ? -6.023 2.371 12.098 1.00 96.38 84 VAL A N 1
ATOM 691 C CA . VAL A 1 84 ? -5.276 1.319 12.803 1.00 96.38 84 VAL A CA 1
ATOM 692 C C . VAL A 1 84 ? -3.764 1.544 12.814 1.00 96.38 84 VAL A C 1
ATOM 694 O O . VAL A 1 84 ? -3.065 0.889 13.574 1.00 96.38 84 VAL A O 1
ATOM 697 N N . THR A 1 85 ? -3.243 2.501 12.038 1.00 95.75 85 THR A N 1
ATOM 698 C CA . THR A 1 85 ? -1.805 2.829 12.029 1.00 95.75 85 THR A CA 1
ATOM 699 C C . THR A 1 85 ? -1.389 3.710 13.207 1.00 95.75 85 THR A C 1
ATOM 701 O O . THR A 1 85 ? -0.209 4.032 13.367 1.00 95.75 85 THR A O 1
ATOM 704 N N . VAL A 1 86 ? -2.344 4.120 14.050 1.00 94.00 86 VAL A N 1
ATOM 705 C CA . VAL A 1 86 ? -2.098 4.962 15.221 1.00 94.00 86 VAL A CA 1
ATOM 706 C C . VAL A 1 86 ? -2.841 4.459 16.451 1.00 94.00 86 VAL A C 1
ATOM 708 O O . VAL A 1 86 ? -4.001 4.059 16.401 1.00 94.00 86 VAL A O 1
ATOM 711 N N . LYS A 1 87 ? -2.193 4.592 17.605 1.00 91.25 87 LYS A N 1
ATOM 712 C CA . LYS A 1 87 ? -2.770 4.331 18.920 1.00 91.25 87 LYS A CA 1
ATOM 713 C C . LYS A 1 87 ? -2.828 5.613 19.735 1.00 91.25 87 LYS A C 1
ATOM 715 O O . LYS A 1 87 ? -1.854 6.361 19.834 1.00 91.25 87 LYS A O 1
ATOM 720 N N . LEU A 1 88 ? -3.981 5.875 20.347 1.00 86.44 88 LEU A N 1
ATOM 721 C CA . LEU A 1 88 ? -4.167 7.016 21.243 1.00 86.44 88 LEU A CA 1
ATOM 722 C C . LEU A 1 88 ? -3.722 6.644 22.658 1.00 86.44 88 LEU A C 1
ATOM 724 O O . LEU A 1 88 ? -4.368 5.854 23.345 1.00 86.44 88 LEU A O 1
ATOM 728 N N . VAL A 1 89 ? -2.633 7.251 23.118 1.00 85.31 89 VAL A N 1
ATOM 729 C CA . VAL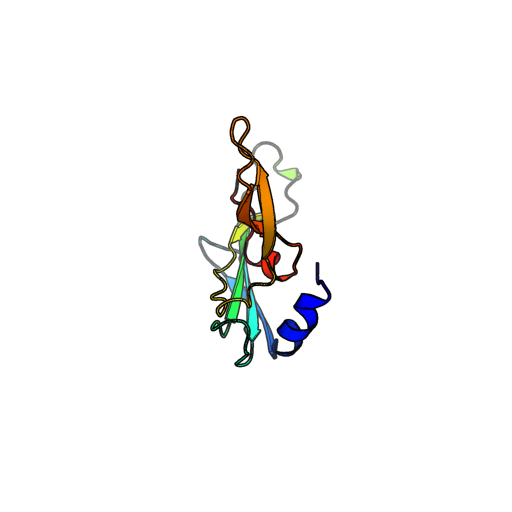 A 1 89 ? -2.095 7.059 24.466 1.00 85.31 89 VAL A CA 1
ATOM 730 C C . VAL A 1 89 ? -2.463 8.261 25.329 1.00 85.31 89 VAL A C 1
ATOM 732 O O . VAL A 1 89 ? -2.121 9.403 25.017 1.00 85.31 89 VAL A O 1
ATOM 735 N N . LYS A 1 90 ? -3.155 8.013 26.445 1.00 85.25 90 LYS A N 1
ATOM 736 C CA . LYS A 1 90 ? -3.451 9.041 27.451 1.00 85.25 90 LYS A CA 1
ATOM 737 C C . LYS A 1 90 ? -2.260 9.174 28.394 1.00 85.25 90 LYS A C 1
ATOM 739 O O . LYS A 1 90 ? -1.968 8.263 29.161 1.00 85.25 90 LYS A O 1
ATOM 744 N N . LYS A 1 91 ? -1.582 10.319 28.363 1.00 80.38 91 LYS A N 1
ATOM 745 C CA . LYS A 1 91 ? -0.472 10.638 29.265 1.00 80.38 91 LYS A CA 1
ATOM 746 C C . LYS A 1 91 ? -0.923 11.665 30.295 1.00 80.38 91 LYS A C 1
ATOM 748 O O . LYS A 1 91 ? -1.290 12.786 29.951 1.00 80.38 91 LYS A O 1
ATOM 753 N N . VAL A 1 92 ? -0.883 11.288 31.569 1.00 82.19 92 VAL A N 1
ATOM 754 C CA . VAL A 1 92 ? -1.170 12.206 32.675 1.00 82.19 92 VAL A CA 1
ATOM 755 C C . VAL A 1 92 ? 0.086 13.018 32.972 1.00 82.19 92 VAL A C 1
ATOM 757 O O . VAL A 1 92 ? 1.129 12.474 33.320 1.00 82.19 92 VAL A O 1
ATOM 760 N N . GLN A 1 93 ? -0.008 14.332 32.820 1.00 77.75 93 GLN A N 1
ATOM 761 C CA . GLN A 1 93 ? 1.039 15.283 33.163 1.00 77.75 93 GLN A CA 1
ATOM 762 C C . GLN A 1 93 ? 0.728 15.898 34.529 1.00 77.75 93 GLN A C 1
ATOM 764 O O . GLN A 1 93 ? -0.373 16.403 34.751 1.00 77.75 93 GLN A O 1
ATOM 769 N N . LYS A 1 94 ? 1.699 15.876 35.448 1.00 78.31 94 LYS A N 1
ATOM 770 C CA . LYS A 1 94 ? 1.609 16.557 36.747 1.00 78.31 94 LYS A CA 1
ATOM 771 C C . LYS A 1 94 ? 2.426 17.847 36.681 1.00 78.31 94 LYS A C 1
ATOM 773 O O . LYS A 1 94 ? 3.609 17.805 36.349 1.00 78.31 94 LYS A O 1
ATOM 778 N N . ARG A 1 95 ? 1.810 18.994 36.984 1.00 71.25 95 ARG A N 1
ATOM 779 C CA . ARG A 1 95 ? 2.539 20.270 37.090 1.00 71.25 95 ARG A CA 1
ATOM 780 C C . ARG A 1 95 ? 3.504 20.220 38.280 1.00 71.25 95 ARG A C 1
ATOM 782 O O . ARG A 1 95 ? 3.093 19.832 39.373 1.00 71.25 95 ARG A O 1
ATOM 789 N N . LYS A 1 96 ? 4.760 20.648 38.071 1.00 72.44 96 LYS A N 1
ATOM 790 C CA . LYS A 1 96 ? 5.821 20.632 39.100 1.00 72.44 96 LYS A CA 1
ATOM 791 C C . LYS A 1 96 ? 5.449 21.435 40.362 1.00 72.44 96 LYS A C 1
ATOM 793 O O . LYS A 1 96 ? 5.714 20.952 41.452 1.00 72.44 96 LYS A O 1
ATOM 798 N N . ASN A 1 97 ? 4.744 22.567 40.224 1.00 66.75 97 ASN A N 1
ATOM 799 C CA . ASN A 1 97 ? 4.487 23.515 41.326 1.00 66.75 97 ASN A CA 1
ATOM 800 C C . ASN A 1 97 ? 2.996 23.727 41.669 1.00 66.75 97 ASN A C 1
ATOM 802 O O . ASN A 1 97 ? 2.589 24.850 41.942 1.00 66.75 97 ASN A O 1
ATOM 806 N N . GLY A 1 98 ? 2.138 22.702 41.625 1.00 68.12 98 GLY A N 1
ATOM 807 C CA . GLY A 1 98 ? 0.732 22.953 41.997 1.00 68.12 98 GLY A CA 1
ATOM 808 C C . GLY A 1 98 ? -0.227 21.775 42.069 1.00 68.12 98 GLY A C 1
ATOM 809 O O . GLY A 1 98 ? -1.431 21.995 42.041 1.00 68.12 98 GLY A O 1
ATOM 810 N N . GLY A 1 99 ? 0.257 20.530 42.100 1.00 73.31 99 GLY A N 1
ATOM 811 C CA . GLY A 1 99 ? -0.584 19.335 42.294 1.00 73.31 99 GLY A CA 1
ATOM 812 C C . GLY A 1 99 ? -1.552 18.983 41.149 1.00 73.31 99 GLY A C 1
ATOM 813 O O . GLY A 1 99 ? -1.907 17.813 41.008 1.00 73.31 99 GLY A O 1
ATOM 814 N N . ALA A 1 100 ? -1.921 19.945 40.297 1.00 73.75 100 ALA A N 1
ATOM 815 C CA . ALA A 1 100 ? -2.861 19.780 39.197 1.00 73.75 100 ALA A CA 1
ATOM 816 C C . ALA A 1 100 ? -2.353 18.760 38.165 1.00 73.75 100 ALA A C 1
ATOM 818 O O . ALA A 1 100 ? -1.231 18.858 37.647 1.00 73.75 100 ALA A O 1
ATOM 819 N N . LYS A 1 101 ? -3.209 17.776 37.871 1.00 78.19 101 LYS A N 1
ATOM 820 C CA . LYS A 1 101 ? -2.999 16.741 36.855 1.00 78.19 101 LYS A CA 1
ATOM 821 C C . LYS A 1 101 ? -3.796 17.111 35.603 1.00 78.19 101 LYS A C 1
ATOM 823 O O . LYS A 1 101 ? -4.996 17.343 35.693 1.00 78.19 101 LYS A O 1
ATOM 828 N N . ARG A 1 102 ? -3.144 17.140 34.440 1.00 80.12 102 ARG A N 1
ATOM 829 C CA . ARG A 1 102 ? -3.795 17.276 33.126 1.00 80.12 102 ARG A CA 1
ATOM 830 C C . ARG A 1 102 ? -3.567 16.000 32.328 1.00 80.12 102 ARG A C 1
ATOM 832 O O . ARG A 1 102 ? -2.433 15.546 32.219 1.00 80.12 102 ARG A O 1
ATOM 839 N N . THR A 1 103 ? -4.615 15.445 31.735 1.00 79.75 103 THR A N 1
ATOM 840 C CA . THR A 1 103 ? -4.487 14.314 30.806 1.00 79.75 103 THR A CA 1
ATOM 841 C C . THR A 1 103 ? -4.316 14.843 29.388 1.00 79.75 103 THR A C 1
ATOM 843 O O . THR A 1 103 ? -5.127 15.637 28.919 1.00 79.75 103 THR A O 1
ATOM 846 N N . VAL A 1 104 ? -3.252 14.417 28.711 1.00 82.12 104 VAL A N 1
ATOM 847 C CA . VAL A 1 104 ? -2.964 14.745 27.312 1.00 82.12 104 VAL A CA 1
ATOM 848 C C . VAL A 1 104 ? -3.070 13.466 26.492 1.00 82.12 104 VAL A C 1
ATOM 850 O O . VAL A 1 104 ? -2.399 12.481 26.798 1.00 82.12 104 VAL A O 1
ATOM 853 N N . THR A 1 105 ? -3.902 13.468 25.455 1.00 83.31 105 THR A N 1
ATOM 854 C CA . THR A 1 105 ? -3.972 12.364 24.492 1.00 83.31 105 THR A CA 1
ATOM 855 C C . THR A 1 105 ? -2.921 12.593 23.413 1.00 83.31 105 THR A C 1
ATOM 857 O O . THR A 1 105 ? -2.918 13.642 22.775 1.00 83.31 105 THR A O 1
ATOM 860 N N . LYS A 1 106 ? -2.024 11.627 23.215 1.00 85.25 106 LYS A N 1
ATOM 861 C CA . LYS A 1 106 ? -1.012 11.645 22.157 1.00 85.25 106 LYS A CA 1
ATOM 862 C C . LYS A 1 106 ? -1.262 10.474 21.212 1.00 85.25 106 LYS A C 1
ATOM 864 O O . LYS A 1 106 ? -1.422 9.350 21.680 1.00 85.25 106 LYS A O 1
ATOM 869 N N . SER A 1 107 ? -1.280 10.727 19.908 1.00 85.62 107 SER A N 1
ATOM 870 C CA . SER A 1 107 ? -1.216 9.671 18.899 1.00 85.62 107 SER A CA 1
ATOM 871 C C . SER A 1 107 ? 0.222 9.169 18.776 1.00 85.62 107 SER A C 1
ATOM 873 O O . SER A 1 107 ? 1.170 9.954 18.693 1.00 85.62 107 SER A O 1
ATOM 875 N N . VAL A 1 108 ? 0.388 7.855 18.803 1.00 90.31 108 VAL A N 1
ATOM 876 C CA . VAL A 1 108 ? 1.662 7.165 18.586 1.00 90.31 108 VAL A CA 1
ATOM 877 C C . VAL A 1 108 ? 1.467 6.215 17.412 1.00 90.31 108 VAL A C 1
ATOM 879 O O . VAL A 1 108 ? 0.379 5.661 17.272 1.00 90.31 108 VAL A O 1
ATOM 882 N N . ARG A 1 109 ? 2.482 6.062 16.555 1.00 91.56 109 ARG A N 1
ATOM 883 C CA . ARG A 1 109 ? 2.441 5.097 15.450 1.00 91.56 109 ARG A CA 1
ATOM 884 C C . ARG A 1 109 ? 2.300 3.686 16.023 1.00 91.56 109 ARG A C 1
ATOM 886 O O . ARG A 1 109 ? 3.008 3.347 16.967 1.00 91.56 109 ARG A O 1
ATOM 893 N N . GLU A 1 110 ? 1.377 2.918 15.467 1.00 93.88 110 GLU A N 1
ATOM 894 C CA . GLU A 1 110 ? 1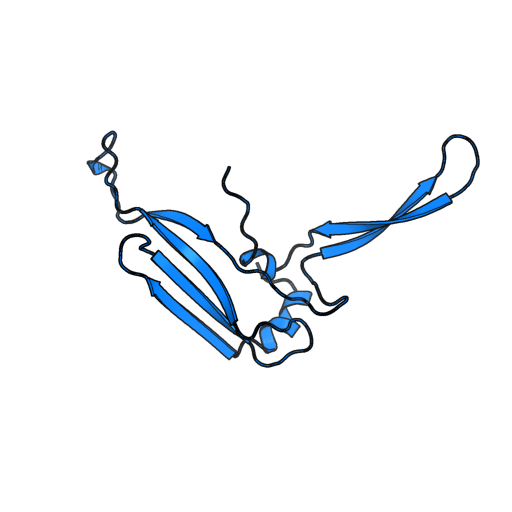.154 1.509 15.780 1.00 93.88 110 GLU A CA 1
ATOM 895 C C . GLU A 1 110 ? 1.616 0.672 14.582 1.00 93.88 110 GLU A C 1
ATOM 897 O O . GLU A 1 110 ? 1.469 1.084 13.422 1.00 93.88 110 GLU A O 1
ATOM 902 N N . ASP A 1 111 ? 2.186 -0.499 14.857 1.00 94.94 111 ASP A N 1
ATOM 903 C CA . ASP A 1 111 ? 2.505 -1.460 13.809 1.00 94.94 111 ASP A CA 1
ATOM 904 C C . ASP A 1 111 ? 1.213 -1.931 13.145 1.00 94.94 111 ASP A C 1
ATOM 906 O O . ASP A 1 111 ? 0.247 -2.283 13.809 1.00 94.94 111 ASP A O 1
ATOM 910 N N . SER A 1 112 ? 1.199 -1.913 11.819 1.00 97.06 112 SER A N 1
ATOM 911 C CA . SER A 1 112 ? 0.043 -2.246 10.987 1.00 97.06 112 SER A CA 1
ATOM 912 C C . SER A 1 112 ? 0.529 -2.513 9.568 1.00 97.06 112 SER A C 1
ATOM 914 O O . SER A 1 112 ? 1.478 -1.871 9.098 1.00 97.06 112 SER A O 1
ATOM 916 N N . PHE A 1 113 ? -0.133 -3.430 8.863 1.00 97.12 113 PHE A N 1
ATOM 917 C CA . PHE A 1 113 ? 0.031 -3.643 7.427 1.00 97.12 113 PHE A CA 1
ATOM 918 C C . PHE A 1 113 ? -0.112 -2.340 6.644 1.00 97.12 113 PHE A C 1
ATOM 920 O O . PHE A 1 113 ? 0.661 -2.098 5.723 1.00 97.12 113 PHE A O 1
ATOM 927 N N . PHE A 1 114 ? -1.046 -1.472 7.034 1.00 97.06 114 PHE A N 1
ATOM 928 C CA . PHE A 1 114 ? -1.374 -0.263 6.285 1.00 97.06 114 PHE A CA 1
ATOM 929 C C . PHE A 1 114 ? -0.273 0.807 6.327 1.00 97.06 114 PHE A C 1
ATOM 931 O O . PHE A 1 114 ? -0.260 1.691 5.473 1.00 97.06 114 PHE A O 1
ATOM 938 N N . ASN A 1 115 ? 0.730 0.666 7.206 1.00 95.94 115 ASN A N 1
ATOM 939 C CA . ASN A 1 115 ? 1.978 1.434 7.109 1.00 95.94 115 ASN A CA 1
ATOM 940 C C . ASN A 1 115 ? 2.734 1.170 5.791 1.00 95.94 115 ASN A C 1
ATOM 942 O O . ASN A 1 115 ? 3.566 1.975 5.390 1.00 95.94 115 ASN A O 1
ATOM 946 N N . PHE A 1 116 ? 2.438 0.073 5.085 1.00 95.88 116 PHE A N 1
ATOM 947 C CA . PHE A 1 116 ? 2.981 -0.226 3.758 1.00 95.88 116 PHE A CA 1
ATOM 948 C C . PHE A 1 116 ? 2.703 0.879 2.727 1.00 95.88 116 PHE A C 1
ATOM 950 O O . PHE A 1 116 ? 3.531 1.105 1.838 1.00 95.88 116 PHE A O 1
ATOM 957 N N . PHE A 1 117 ? 1.572 1.578 2.862 1.00 96.56 117 PHE A N 1
ATOM 958 C CA . PHE A 1 117 ? 1.160 2.688 1.997 1.00 96.56 117 PHE A CA 1
ATOM 959 C C . PHE A 1 117 ? 1.694 4.049 2.466 1.00 96.56 117 PHE A C 1
ATOM 961 O O . PHE A 1 117 ? 1.467 5.052 1.801 1.00 96.56 117 PHE A O 1
ATOM 968 N N . GLU A 1 118 ? 2.436 4.091 3.571 1.00 92.62 118 GLU A N 1
ATOM 969 C CA . GLU A 1 118 ? 3.117 5.284 4.076 1.00 92.62 118 GLU A CA 1
ATOM 970 C C . GLU A 1 118 ? 4.618 4.973 4.214 1.00 92.62 118 GLU A C 1
ATOM 972 O O . GLU A 1 118 ? 5.126 4.789 5.332 1.00 92.62 118 GLU A O 1
ATOM 977 N N . PRO A 1 119 ? 5.329 4.817 3.075 1.00 82.88 119 PRO A N 1
ATOM 978 C CA . PRO A 1 119 ? 6.755 4.534 3.105 1.00 82.88 119 PRO A CA 1
ATOM 979 C C . PRO A 1 119 ? 7.507 5.674 3.812 1.00 82.88 119 PRO A C 1
ATOM 981 O O . PRO A 1 119 ? 7.049 6.820 3.783 1.00 82.88 119 PRO A O 1
ATOM 984 N N . PRO A 1 120 ? 8.653 5.385 4.455 1.00 79.12 120 PRO A N 1
ATOM 985 C CA . PRO A 1 120 ? 9.518 6.427 4.994 1.00 79.12 120 PRO A CA 1
ATOM 986 C C . PRO A 1 120 ? 9.846 7.454 3.907 1.00 79.12 120 PRO A C 1
ATOM 988 O O . PRO A 1 120 ? 10.050 7.077 2.754 1.00 79.12 120 PRO A O 1
ATOM 991 N N . ALA A 1 121 ? 9.911 8.734 4.277 1.00 67.00 121 ALA A N 1
ATOM 992 C CA . ALA A 1 121 ? 10.483 9.735 3.386 1.00 67.00 121 ALA A CA 1
ATOM 993 C C . ALA A 1 121 ? 11.927 9.329 3.052 1.00 67.00 121 ALA A C 1
ATOM 995 O O . ALA A 1 121 ? 12.665 8.896 3.944 1.00 67.00 121 ALA A O 1
ATOM 996 N N . GLU A 1 122 ? 12.296 9.438 1.777 1.00 62.66 122 GLU A N 1
ATOM 997 C CA . GLU A 1 122 ? 13.672 9.234 1.326 1.00 62.66 122 GLU A CA 1
ATOM 998 C C . GLU A 1 122 ? 14.585 10.200 2.091 1.00 62.66 122 GLU A C 1
ATOM 1000 O O . GLU A 1 122 ? 14.223 11.361 2.308 1.00 62.66 122 GLU A O 1
ATOM 1005 N N . ARG A 1 123 ? 15.699 9.674 2.609 1.00 44.00 123 ARG A N 1
ATOM 1006 C CA . ARG A 1 123 ? 16.717 10.461 3.313 1.00 44.00 123 ARG A CA 1
ATOM 1007 C C . ARG A 1 123 ? 17.655 11.125 2.327 1.00 44.00 123 ARG A C 1
ATOM 1009 O O . ARG A 1 123 ? 17.953 10.471 1.307 1.00 44.00 123 ARG A O 1
#

Radius of gyration: 20.68 Å; Cα contacts (8 Å, |Δi|>4): 212; chains: 1; bounding box: 49×33×62 Å

Sequence (123 aa):
MVQDHDRDILKHLIDIKCVLNTGEEAGFTLEFYFSSNKYFTNSVLTKRYYFNYDIPSEDPFGYEGPEIVRTKGCVINWHPGRNVTVKLVKKVQKRKNGGAKRTVTKSVREDSFFNFFEPPAER

InterPro domains:
  IPR002164 Nucleosome assembly protein [PF00956] (1-121)
  IPR002164 Nucleosome assembly protein [PTHR11875] (1-121)
  IPR037231 NAP-like superfamily [SSF143113] (1-121)

Nearest PDB structures (foldseek):
  7un6-assembly1_B  TM=9.097E-01  e=7.204E-11  Homo sapiens
  7un6-assembly1_C  TM=9.156E-01  e=7.612E-11  Homo sapiens
  7un3-assembly1_C  TM=9.092E-01  e=6.451E-11  Homo sapiens
  6n2g-assembly2_B  TM=8.801E-01  e=5.777E-11  Caenorhabditis elegans
  7un3-assembly1_B  TM=8.543E-01  e=1.840E-10  Homo sapiens

Organism: Schistosoma haematobium (NCBI:txid6185)

Solvent-accessible surface area (backbone atoms only — not comparable to full-atom values): 7444 Å² total; per-residue (Å²): 104,81,38,81,84,45,52,72,58,55,72,35,53,74,49,76,47,78,45,79,38,76,68,96,74,23,32,38,33,41,37,39,31,34,50,94,58,89,40,37,75,58,51,62,51,41,39,36,40,30,47,43,76,79,67,47,88,91,47,60,85,73,59,86,67,71,42,80,76,48,73,46,44,43,90,79,52,51,36,93,95,43,54,65,47,44,41,80,44,79,44,78,44,68,50,94,87,68,80,52,72,48,78,44,78,42,81,40,85,37,88,31,39,71,46,67,28,58,56,78,78,86,129

pLDDT: mean 91.33, std 9.25, range [44.0, 98.81]

Mean predicted aligned error: 6.38 Å

Foldseek 3Di:
DADPLCVVQCVQFDDWDWAFDDDPFGWIKIWTAGDDDQFFDDRIWIKTWGWDQDQDPVCNVPDPGIDGPDMATDDTGTDPPRDPQWDWDWDWDADPPDRDIDTDTDIDGDDHPCCSRVDDDDD

Secondary structure (DSSP, 8-state):
---HHHHHHHTTEEEEEEEEE-STT-EEEEEEEE-S-SSBS-SEEEEEEEEE-PPPSS-GGG--S-EEEEEE-----BPTT--TTEEEEEEEEEPTTT--EEEEEEEEE---GGGGGSPPPP-